Protein AF-A0A4P7YRI9-F1 (afdb_monomer_lite)

Radius of gyration: 24.31 Å; chains: 1; bounding box: 54×68×53 Å

pLDDT: mean 78.0, std 10.84, range [46.25, 96.12]

Structure (mmCIF, N/CA/C/O backbone):
data_AF-A0A4P7YRI9-F1
#
_entry.id   AF-A0A4P7YRI9-F1
#
loop_
_atom_site.group_PDB
_atom_site.id
_atom_site.type_symbol
_atom_site.label_atom_id
_atom_site.label_alt_id
_atom_site.label_comp_id
_atom_site.label_asym_id
_atom_site.label_entity_id
_atom_site.label_seq_id
_atom_site.pdbx_PDB_ins_code
_atom_site.Cartn_x
_atom_site.Cartn_y
_atom_site.Cartn_z
_atom_site.occupancy
_atom_site.B_iso_or_equiv
_atom_site.auth_seq_id
_atom_site.auth_comp_id
_atom_site.auth_asym_id
_atom_site.auth_atom_id
_atom_site.pdbx_PDB_model_num
ATOM 1 N N . MET A 1 1 ? -9.066 -19.349 25.997 1.00 46.25 1 MET A N 1
ATOM 2 C CA . MET A 1 1 ? -7.614 -19.354 25.713 1.00 46.25 1 MET A CA 1
ATOM 3 C C . MET A 1 1 ? -7.339 -20.204 24.472 1.00 46.25 1 MET A C 1
ATOM 5 O O . MET A 1 1 ? -6.662 -21.211 24.576 1.00 46.25 1 MET A O 1
ATOM 9 N N . THR A 1 2 ? -7.881 -19.857 23.301 1.00 61.31 2 THR A N 1
ATOM 10 C CA . THR A 1 2 ? -7.719 -20.685 22.088 1.00 61.31 2 THR A CA 1
ATOM 11 C C . THR A 1 2 ? -7.974 -19.840 20.839 1.00 61.31 2 THR A C 1
ATOM 13 O O . THR A 1 2 ? -9.075 -19.350 20.619 1.00 61.31 2 THR A O 1
ATOM 16 N N . GLY A 1 3 ? -6.923 -19.623 20.046 1.00 52.19 3 GLY A N 1
ATOM 17 C CA . GLY A 1 3 ? -6.941 -18.828 18.815 1.00 52.19 3 GLY A CA 1
ATOM 18 C C . GLY A 1 3 ? -5.626 -18.977 18.046 1.00 52.19 3 GLY A C 1
ATOM 19 O O . GLY A 1 3 ? -4.956 -17.993 17.776 1.00 52.19 3 GLY A O 1
ATOM 20 N N . PHE A 1 4 ? -5.237 -20.235 17.823 1.00 57.00 4 PHE A N 1
ATOM 21 C CA . PHE A 1 4 ? -4.234 -20.777 16.894 1.00 57.00 4 PHE A CA 1
ATOM 22 C C . PHE A 1 4 ? -2.945 -19.957 16.637 1.00 57.00 4 PHE A C 1
ATOM 24 O O . PHE A 1 4 ? -2.925 -19.136 15.715 1.00 57.00 4 PHE A O 1
ATOM 31 N N . PRO A 1 5 ? -1.817 -20.268 17.322 1.00 62.19 5 PRO A N 1
ATOM 32 C CA . PRO A 1 5 ? -0.485 -19.741 16.972 1.00 62.19 5 PRO A CA 1
ATOM 33 C C . PRO A 1 5 ? -0.136 -19.895 15.480 1.00 62.19 5 PRO A C 1
ATOM 35 O O . PRO A 1 5 ? 0.580 -19.066 14.919 1.00 62.19 5 PRO A O 1
ATOM 38 N N . CYS A 1 6 ? -0.719 -20.890 14.802 1.00 67.38 6 CYS A N 1
ATOM 39 C CA . CYS A 1 6 ? -0.573 -21.104 13.365 1.00 67.38 6 CYS A CA 1
ATOM 4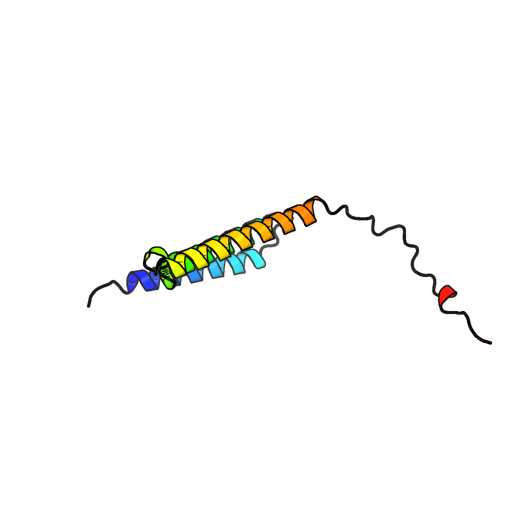0 C C . CYS A 1 6 ? -0.968 -19.892 12.507 1.00 67.38 6 CYS A C 1
ATOM 42 O O . CYS A 1 6 ? -0.296 -19.636 11.518 1.00 67.38 6 CYS A O 1
ATOM 44 N N . SER A 1 7 ? -2.000 -19.110 12.859 1.00 71.44 7 SER A N 1
ATOM 45 C CA . SER A 1 7 ? -2.395 -17.951 12.034 1.00 71.44 7 SER A CA 1
ATOM 46 C C . SER A 1 7 ? -1.328 -16.854 12.047 1.00 71.44 7 SER A C 1
ATOM 48 O O . SER A 1 7 ? -1.062 -16.240 11.012 1.00 71.44 7 SER A O 1
ATOM 50 N N . TYR A 1 8 ? -0.693 -16.630 13.199 1.00 75.56 8 TYR A N 1
ATOM 51 C CA . TYR A 1 8 ? 0.390 -15.658 13.337 1.00 75.56 8 TYR A CA 1
ATOM 52 C C . TYR A 1 8 ? 1.648 -16.131 12.602 1.00 75.56 8 TYR A C 1
ATOM 54 O O . TYR A 1 8 ? 2.278 -15.346 11.899 1.00 75.56 8 TYR A O 1
ATOM 62 N N . LEU A 1 9 ? 1.959 -17.428 12.693 1.00 79.62 9 LEU A N 1
ATOM 63 C CA . LEU A 1 9 ? 3.083 -18.050 11.988 1.00 79.62 9 LEU A CA 1
ATOM 64 C C . LEU A 1 9 ? 2.900 -18.054 10.464 1.00 79.62 9 LEU A C 1
ATOM 66 O O . LEU A 1 9 ? 3.844 -17.742 9.747 1.00 79.62 9 LEU A O 1
ATOM 70 N N . ILE A 1 10 ? 1.692 -18.331 9.960 1.00 78.75 10 ILE A N 1
ATOM 71 C CA . ILE A 1 10 ? 1.372 -18.246 8.525 1.00 78.75 10 ILE A CA 1
ATOM 72 C C . ILE A 1 10 ? 1.513 -16.805 8.034 1.00 78.75 10 ILE A C 1
ATOM 74 O O . ILE A 1 10 ? 2.084 -16.569 6.974 1.00 78.75 10 ILE A O 1
ATOM 78 N N . THR A 1 11 ? 1.040 -15.829 8.815 1.00 75.00 11 THR A N 1
ATOM 79 C CA . THR A 1 11 ? 1.169 -14.409 8.457 1.00 75.00 11 THR A CA 1
ATOM 80 C C . THR A 1 11 ? 2.631 -13.977 8.440 1.00 75.00 11 THR A C 1
ATOM 82 O O . THR A 1 11 ? 3.071 -13.300 7.513 1.00 75.00 11 THR A O 1
ATOM 85 N N . TRP A 1 12 ? 3.401 -14.395 9.445 1.00 81.62 12 TRP A N 1
ATOM 86 C CA . TRP A 1 12 ? 4.837 -14.160 9.503 1.00 81.62 12 TRP A CA 1
ATOM 87 C C . TRP A 1 12 ? 5.547 -14.769 8.289 1.00 81.62 12 TRP A C 1
ATOM 89 O O . TRP A 1 12 ? 6.276 -14.061 7.598 1.00 81.62 12 TRP A O 1
ATOM 99 N N . ALA A 1 13 ? 5.263 -16.032 7.963 1.00 85.19 13 ALA A N 1
ATOM 100 C CA . ALA A 1 13 ? 5.835 -16.710 6.803 1.00 85.19 13 ALA A CA 1
ATOM 101 C C . ALA A 1 13 ? 5.448 -16.019 5.486 1.00 85.19 13 ALA A C 1
ATOM 103 O O . ALA A 1 13 ? 6.308 -15.808 4.636 1.00 85.19 13 ALA A O 1
ATOM 104 N N . ALA A 1 14 ? 4.189 -15.595 5.334 1.00 82.00 14 ALA A N 1
ATOM 105 C CA . ALA A 1 14 ? 3.735 -14.832 4.176 1.00 82.00 14 ALA A CA 1
ATOM 106 C C . ALA A 1 14 ? 4.489 -13.497 4.049 1.00 82.00 14 ALA A C 1
ATOM 108 O O . ALA A 1 14 ? 4.970 -13.161 2.971 1.00 82.00 14 ALA A O 1
ATOM 109 N N . LEU A 1 15 ? 4.668 -12.753 5.146 1.00 82.62 15 LEU A N 1
ATOM 110 C CA . LEU A 1 15 ? 5.424 -11.497 5.138 1.00 82.62 15 LEU A CA 1
ATOM 111 C C . LEU A 1 15 ? 6.907 -11.699 4.808 1.00 82.62 15 LEU A C 1
ATOM 113 O O . LEU A 1 15 ? 7.473 -10.886 4.072 1.00 82.62 15 LEU A O 1
ATOM 117 N N . VAL A 1 16 ? 7.527 -12.761 5.329 1.00 88.12 16 VAL A N 1
ATOM 118 C CA . VAL A 1 16 ? 8.912 -13.137 5.008 1.00 88.12 16 VAL A CA 1
ATOM 119 C C . VAL A 1 16 ? 9.028 -13.553 3.542 1.00 88.12 16 VAL A C 1
ATOM 121 O O . VAL A 1 16 ? 9.963 -13.124 2.875 1.00 88.12 16 VAL A O 1
ATOM 124 N N . ALA A 1 17 ? 8.063 -14.301 3.005 1.00 85.81 17 ALA A N 1
ATOM 125 C CA . ALA A 1 17 ? 8.034 -14.684 1.596 1.00 85.81 17 ALA A CA 1
ATOM 126 C C . ALA A 1 17 ? 7.882 -13.465 0.673 1.00 85.81 17 ALA A C 1
ATOM 128 O O . ALA A 1 17 ? 8.644 -13.326 -0.280 1.00 85.81 17 ALA A O 1
ATOM 129 N N . LEU A 1 18 ? 6.968 -12.536 0.982 1.00 78.88 18 LEU A N 1
ATOM 130 C CA . LEU A 1 18 ? 6.839 -11.281 0.232 1.00 78.88 18 LEU A CA 1
ATOM 131 C C . LEU A 1 18 ? 8.115 -10.434 0.334 1.00 78.88 18 LEU A C 1
ATOM 133 O O . LEU A 1 18 ? 8.539 -9.842 -0.657 1.00 78.88 18 LEU A O 1
ATOM 137 N N . LEU A 1 19 ? 8.754 -10.381 1.508 1.00 82.19 19 LEU A N 1
ATOM 138 C CA . LEU A 1 19 ? 10.038 -9.698 1.681 1.00 82.19 19 LEU A CA 1
ATOM 139 C C . LEU A 1 19 ? 11.123 -10.329 0.801 1.00 82.19 19 LEU A C 1
ATOM 141 O O . LEU A 1 19 ? 11.792 -9.608 0.067 1.00 82.19 19 LEU A O 1
ATOM 145 N N . ALA A 1 20 ? 11.263 -11.653 0.848 1.00 83.94 20 ALA A N 1
ATOM 146 C CA . ALA A 1 20 ? 12.222 -12.394 0.039 1.00 83.94 20 ALA A CA 1
ATOM 147 C C . ALA A 1 20 ? 11.959 -12.201 -1.460 1.00 83.94 20 ALA A C 1
ATOM 149 O O . ALA A 1 20 ? 12.903 -11.991 -2.213 1.00 83.94 20 ALA A O 1
ATOM 150 N N . ALA A 1 21 ? 10.691 -12.175 -1.883 1.00 79.94 21 ALA A N 1
ATOM 151 C CA . ALA A 1 21 ? 10.311 -11.867 -3.258 1.00 79.94 21 ALA A CA 1
ATOM 152 C C . ALA A 1 21 ? 10.729 -10.4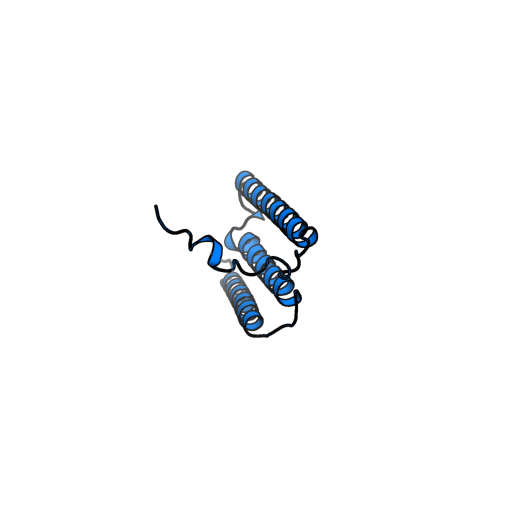46 -3.663 1.00 79.94 21 ALA A C 1
ATOM 154 O O . ALA A 1 21 ? 11.270 -10.262 -4.748 1.00 79.94 21 ALA A O 1
ATOM 155 N N . THR A 1 22 ? 10.548 -9.454 -2.781 1.00 79.25 22 THR A N 1
ATOM 156 C CA . THR A 1 22 ? 10.980 -8.067 -3.044 1.00 79.25 22 THR A CA 1
ATOM 157 C C . THR A 1 22 ? 12.505 -7.978 -3.169 1.00 79.25 22 THR A C 1
ATOM 159 O O . THR A 1 22 ? 13.013 -7.313 -4.068 1.00 79.25 22 THR A O 1
ATOM 162 N N . LEU A 1 23 ? 13.238 -8.679 -2.294 1.00 81.69 23 LEU A N 1
ATOM 163 C CA . LEU A 1 23 ? 14.700 -8.757 -2.341 1.00 81.69 23 LEU A CA 1
ATOM 164 C C . LEU A 1 23 ? 15.176 -9.439 -3.624 1.00 81.69 23 LEU A C 1
ATOM 166 O O . LEU A 1 23 ? 16.034 -8.909 -4.316 1.00 81.69 23 LEU A O 1
ATOM 170 N N . GLY A 1 24 ? 14.592 -10.588 -3.964 1.00 80.69 24 GLY A N 1
ATOM 171 C CA . GLY A 1 24 ? 14.920 -11.323 -5.181 1.00 80.69 24 GLY A CA 1
ATOM 172 C C . GLY A 1 24 ? 14.697 -10.471 -6.425 1.00 80.69 24 GLY A C 1
ATOM 173 O O . GLY A 1 24 ? 15.574 -10.397 -7.278 1.00 80.69 24 GLY A O 1
ATOM 174 N N . LEU A 1 25 ? 13.577 -9.747 -6.488 1.00 78.81 25 LEU A N 1
ATOM 175 C CA . LEU A 1 25 ? 13.274 -8.855 -7.603 1.00 78.81 25 LEU A CA 1
ATOM 176 C C . LEU A 1 25 ? 14.277 -7.695 -7.730 1.00 78.81 25 LEU A C 1
ATOM 178 O O . LEU A 1 25 ? 14.584 -7.284 -8.844 1.00 78.81 25 LEU A O 1
ATOM 182 N N . ALA A 1 26 ? 14.834 -7.208 -6.616 1.00 75.25 26 ALA A N 1
ATOM 183 C CA . ALA A 1 26 ? 15.859 -6.163 -6.633 1.00 75.25 26 ALA A CA 1
ATOM 184 C C . ALA A 1 26 ? 17.179 -6.626 -7.277 1.00 75.25 26 ALA A C 1
ATOM 186 O O . ALA A 1 26 ? 17.892 -5.809 -7.857 1.00 75.25 26 ALA A O 1
ATOM 187 N N . TYR A 1 27 ? 17.497 -7.922 -7.202 1.00 77.00 27 TYR A N 1
ATOM 188 C CA . TYR A 1 27 ? 18.707 -8.498 -7.800 1.00 77.00 27 TYR A CA 1
ATOM 189 C C . TYR A 1 27 ? 18.486 -9.088 -9.195 1.00 77.00 27 TYR A C 1
ATOM 191 O O . TYR A 1 27 ? 19.461 -9.443 -9.856 1.00 77.00 27 TYR A O 1
ATOM 199 N N . VAL A 1 28 ? 17.240 -9.193 -9.664 1.00 78.00 28 VAL A N 1
ATOM 200 C CA . VAL A 1 28 ? 16.940 -9.601 -11.039 1.00 78.00 28 VAL A CA 1
ATOM 201 C C . VAL A 1 28 ? 16.937 -8.349 -11.922 1.00 78.00 28 VAL A C 1
ATOM 203 O O . VAL A 1 28 ? 16.025 -7.527 -11.802 1.00 78.00 28 VAL A O 1
ATOM 206 N N . PRO A 1 29 ? 17.916 -8.180 -12.832 1.00 68.88 29 PRO A N 1
ATOM 207 C CA . PRO A 1 29 ? 17.908 -7.076 -13.781 1.00 68.88 29 PRO A CA 1
ATOM 208 C C . PRO A 1 29 ? 16.797 -7.309 -14.811 1.00 68.88 29 PRO A C 1
ATOM 210 O O . PRO A 1 29 ? 16.999 -7.925 -15.855 1.00 68.88 29 PRO A O 1
ATOM 213 N N . MET A 1 30 ? 15.589 -6.847 -14.494 1.00 66.12 30 MET A N 1
ATOM 214 C CA . MET A 1 30 ? 14.484 -6.810 -15.444 1.00 66.12 30 MET A CA 1
ATOM 215 C C . MET A 1 30 ? 14.618 -5.569 -16.338 1.00 66.12 30 MET A C 1
ATOM 217 O O . MET A 1 30 ? 14.797 -4.465 -15.817 1.00 66.12 30 MET A O 1
ATOM 221 N N . PRO A 1 31 ? 14.524 -5.715 -17.668 1.00 70.25 31 PRO A N 1
ATOM 222 C CA . PRO A 1 31 ? 14.599 -4.587 -18.583 1.00 70.25 31 PRO A CA 1
ATOM 223 C C . PRO A 1 31 ? 13.334 -3.717 -18.505 1.00 70.25 31 PRO A C 1
ATOM 225 O O . PRO A 1 31 ? 12.209 -4.201 -18.632 1.00 70.25 31 PRO A O 1
ATOM 228 N N . GLY A 1 32 ? 13.531 -2.407 -18.339 1.00 72.50 32 GLY A N 1
ATOM 229 C CA . GLY A 1 32 ? 12.483 -1.393 -18.466 1.00 72.50 32 GLY A CA 1
ATOM 230 C C . GLY A 1 32 ? 11.578 -1.196 -17.232 1.00 72.50 32 GLY A C 1
ATOM 231 O O . GLY A 1 32 ? 11.884 -1.660 -16.133 1.00 72.50 32 GLY A O 1
ATOM 232 N N . PRO A 1 33 ? 10.443 -0.485 -17.390 1.00 77.31 33 PRO A N 1
ATOM 233 C CA . PRO A 1 33 ? 9.575 -0.053 -16.284 1.00 77.31 33 PRO A CA 1
ATOM 234 C C . PRO A 1 33 ? 8.849 -1.193 -15.546 1.00 77.31 33 PRO A C 1
ATOM 236 O O . PRO A 1 33 ? 8.226 -0.960 -14.511 1.00 77.31 33 PRO A O 1
ATOM 239 N N . LEU A 1 34 ? 8.939 -2.432 -16.037 1.00 78.38 34 LEU A N 1
ATOM 240 C CA . LEU A 1 34 ? 8.290 -3.601 -15.436 1.00 78.38 34 LEU A CA 1
ATOM 241 C C . LEU A 1 34 ? 8.778 -3.901 -14.014 1.00 78.38 34 LEU A C 1
ATOM 243 O O . LEU A 1 34 ? 7.973 -4.324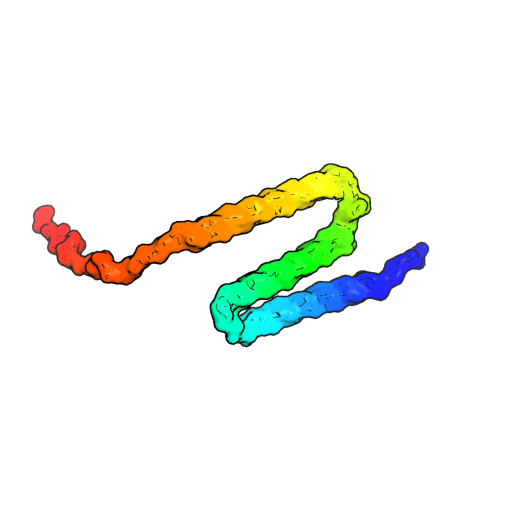 -13.184 1.00 78.38 34 LEU A O 1
ATOM 247 N N . ASN A 1 35 ? 10.053 -3.633 -13.705 1.00 79.75 35 ASN A N 1
ATOM 248 C CA . ASN A 1 35 ? 10.584 -3.818 -12.351 1.00 79.75 35 ASN A CA 1
ATOM 249 C C . ASN A 1 35 ? 9.826 -2.941 -11.341 1.00 79.75 35 ASN A C 1
ATOM 251 O O . ASN A 1 35 ? 9.365 -3.419 -10.308 1.00 79.75 35 ASN A O 1
ATOM 255 N N . LEU A 1 36 ? 9.599 -1.672 -11.694 1.00 81.94 36 LEU A N 1
ATOM 256 C CA . LEU A 1 36 ? 8.883 -0.728 -10.840 1.00 81.94 36 LEU A CA 1
ATOM 257 C C . LEU A 1 36 ? 7.439 -1.176 -10.582 1.00 81.94 36 LEU A C 1
ATOM 259 O O . LEU A 1 36 ? 6.986 -1.153 -9.438 1.00 81.94 36 LEU A O 1
ATOM 263 N N . VAL A 1 37 ? 6.724 -1.610 -11.625 1.00 84.25 37 VAL A N 1
ATOM 264 C CA . VAL A 1 37 ? 5.331 -2.074 -11.504 1.00 84.25 37 VAL A CA 1
ATOM 265 C C . VAL A 1 37 ? 5.241 -3.301 -10.595 1.00 84.25 37 VAL A C 1
ATOM 267 O O . VAL A 1 37 ? 4.391 -3.349 -9.705 1.00 84.25 37 VAL A O 1
ATOM 270 N N . LEU A 1 38 ? 6.140 -4.272 -10.772 1.00 83.31 38 LEU A N 1
ATOM 271 C CA . LEU A 1 38 ? 6.189 -5.475 -9.941 1.00 83.31 38 LEU A CA 1
ATOM 272 C C . LEU A 1 38 ? 6.578 -5.156 -8.491 1.00 83.31 38 LEU A C 1
ATOM 274 O O . LEU A 1 38 ? 5.924 -5.641 -7.568 1.00 83.31 38 LEU A O 1
ATOM 278 N N . ALA A 1 39 ? 7.582 -4.303 -8.274 1.00 83.56 39 ALA A N 1
ATOM 279 C CA . ALA A 1 39 ? 7.996 -3.873 -6.940 1.00 83.56 39 ALA A CA 1
ATOM 280 C C . ALA A 1 39 ? 6.859 -3.149 -6.196 1.00 83.56 39 ALA A C 1
ATOM 282 O O . ALA A 1 39 ? 6.594 -3.442 -5.026 1.00 83.56 39 ALA A O 1
ATOM 283 N N . LEU A 1 40 ? 6.131 -2.258 -6.881 1.00 85.00 40 LEU A N 1
ATOM 284 C CA . LEU A 1 40 ? 4.947 -1.591 -6.332 1.00 85.00 40 LEU A CA 1
ATOM 285 C C . LEU A 1 40 ? 3.815 -2.583 -6.039 1.00 85.00 40 LEU A C 1
ATOM 287 O O . LEU A 1 40 ? 3.192 -2.488 -4.981 1.00 85.00 40 LEU A O 1
ATOM 291 N N . GLY A 1 41 ? 3.583 -3.563 -6.916 1.00 86.56 41 GLY A N 1
ATOM 292 C CA . GLY A 1 41 ? 2.589 -4.618 -6.706 1.00 86.56 41 GLY A CA 1
ATOM 293 C C . GLY A 1 41 ? 2.874 -5.463 -5.461 1.00 86.56 41 GLY A C 1
ATOM 294 O O . GLY A 1 41 ? 1.986 -5.664 -4.628 1.00 86.56 41 GLY A O 1
ATOM 295 N N . ILE A 1 42 ? 4.126 -5.898 -5.278 1.00 85.56 42 ILE A N 1
ATOM 296 C CA . ILE A 1 42 ? 4.550 -6.657 -4.088 1.00 85.56 42 ILE A CA 1
ATOM 297 C C . ILE A 1 42 ? 4.419 -5.794 -2.825 1.00 85.56 42 ILE A C 1
ATOM 299 O O . ILE A 1 42 ? 3.914 -6.264 -1.800 1.00 85.56 42 ILE A O 1
ATOM 303 N N . SER A 1 43 ? 4.821 -4.523 -2.898 1.00 85.44 43 SER A N 1
ATOM 304 C CA . SER A 1 43 ? 4.700 -3.580 -1.781 1.00 85.44 43 SER A CA 1
ATOM 305 C C . SER A 1 43 ? 3.237 -3.368 -1.364 1.00 85.44 43 SER A C 1
ATOM 307 O O . SER A 1 43 ? 2.910 -3.453 -0.177 1.00 85.44 43 SER A O 1
ATOM 309 N N . ALA A 1 44 ? 2.327 -3.199 -2.329 1.00 87.19 44 ALA A N 1
ATOM 310 C CA . ALA A 1 44 ? 0.894 -3.055 -2.077 1.00 87.19 44 ALA A CA 1
ATOM 311 C C . ALA A 1 44 ? 0.285 -4.312 -1.432 1.00 87.19 44 ALA A C 1
ATOM 313 O O . ALA A 1 44 ? -0.458 -4.206 -0.453 1.00 87.19 44 ALA A O 1
ATOM 314 N N . ALA A 1 45 ? 0.644 -5.506 -1.916 1.00 86.00 45 ALA A N 1
ATOM 315 C CA . ALA A 1 45 ? 0.201 -6.767 -1.320 1.00 86.00 45 ALA A CA 1
ATOM 316 C C . ALA A 1 45 ? 0.666 -6.901 0.142 1.00 86.00 45 ALA A C 1
ATOM 318 O O . ALA A 1 45 ? -0.111 -7.292 1.019 1.00 86.00 45 ALA A O 1
ATOM 319 N N . LYS A 1 46 ? 1.913 -6.506 0.428 1.00 84.12 46 LYS A N 1
ATOM 320 C CA . LYS A 1 46 ? 2.472 -6.508 1.785 1.00 84.12 46 LYS A CA 1
ATOM 321 C C . LYS A 1 46 ? 1.727 -5.537 2.702 1.00 84.12 46 LYS A C 1
ATOM 323 O O . LYS A 1 46 ? 1.364 -5.911 3.817 1.00 84.12 46 LYS A O 1
ATOM 328 N N . ALA A 1 47 ? 1.455 -4.324 2.222 1.00 84.38 47 ALA A N 1
ATOM 329 C CA . ALA A 1 47 ? 0.688 -3.325 2.958 1.00 84.38 47 ALA A CA 1
ATOM 330 C C . ALA A 1 47 ? -0.732 -3.821 3.281 1.00 84.38 47 ALA A C 1
ATOM 332 O O . ALA A 1 47 ? -1.179 -3.681 4.420 1.00 84.38 47 ALA A O 1
ATOM 333 N N . LEU A 1 48 ? -1.414 -4.469 2.328 1.00 83.81 48 LEU A N 1
ATOM 334 C CA . LEU A 1 48 ? -2.758 -5.014 2.535 1.00 83.81 48 LEU A CA 1
ATOM 335 C C . LEU A 1 48 ? -2.774 -6.112 3.611 1.00 83.81 48 LEU A C 1
ATOM 337 O O . LEU A 1 48 ? -3.653 -6.118 4.476 1.00 83.81 48 LEU A O 1
ATOM 341 N N . LEU A 1 49 ? -1.780 -7.005 3.616 1.00 81.94 49 LEU A N 1
ATOM 342 C CA . LEU A 1 49 ? -1.645 -8.035 4.654 1.00 81.94 49 LEU A CA 1
ATOM 343 C C . LEU A 1 49 ? -1.507 -7.416 6.055 1.00 81.94 49 LEU A C 1
ATOM 345 O O . LEU A 1 49 ? -2.170 -7.840 7.003 1.00 81.94 49 LEU A O 1
ATOM 349 N N . VAL A 1 50 ? -0.675 -6.380 6.183 1.00 82.56 50 VAL A N 1
ATOM 350 C CA . VAL A 1 50 ? -0.466 -5.663 7.451 1.00 82.56 50 VAL A CA 1
ATOM 351 C C . VAL A 1 50 ? -1.750 -4.962 7.904 1.00 82.56 50 VAL A C 1
ATOM 353 O O . VAL A 1 50 ? -2.154 -5.101 9.063 1.00 82.56 50 VAL A O 1
ATOM 356 N N . LEU A 1 51 ? -2.427 -4.262 6.991 1.00 81.25 51 LEU A N 1
ATOM 357 C CA . LEU A 1 51 ? -3.652 -3.513 7.280 1.00 81.25 51 LEU A CA 1
ATOM 358 C C . LEU A 1 51 ? -4.779 -4.432 7.785 1.00 81.25 51 LEU A C 1
ATOM 360 O O . LEU A 1 51 ? -5.509 -4.107 8.724 1.00 81.25 51 LEU A O 1
ATOM 364 N N . THR A 1 52 ? -4.912 -5.605 7.171 1.00 75.50 52 THR A N 1
ATOM 365 C CA . THR A 1 52 ? -5.995 -6.548 7.470 1.00 75.50 52 THR A CA 1
ATOM 366 C C . THR A 1 52 ? -5.729 -7.380 8.724 1.00 75.50 52 THR A C 1
ATOM 368 O O . THR A 1 52 ? -6.641 -7.541 9.540 1.00 75.50 52 THR A O 1
ATOM 371 N N . LEU A 1 53 ? -4.497 -7.860 8.927 1.00 70.06 53 LEU A N 1
ATOM 372 C CA . LEU A 1 53 ? -4.182 -8.833 9.981 1.00 70.06 53 LEU A CA 1
ATOM 373 C C . LEU A 1 53 ? -3.546 -8.209 11.227 1.00 70.06 53 LEU A C 1
ATOM 375 O O . LEU A 1 53 ? -3.969 -8.524 12.341 1.00 70.06 53 LEU A O 1
ATOM 379 N N . PHE A 1 54 ? -2.580 -7.301 11.064 1.00 67.06 54 PHE A N 1
ATOM 380 C CA . PHE A 1 54 ? -1.878 -6.686 12.199 1.00 67.06 54 PHE A CA 1
ATOM 381 C C . PHE A 1 54 ? -2.643 -5.502 12.773 1.00 67.06 54 PHE A C 1
ATOM 383 O O . PHE A 1 54 ? -2.811 -5.405 13.986 1.00 67.06 54 PHE A O 1
ATOM 390 N N . MET A 1 55 ? -3.167 -4.629 11.911 1.00 78.31 55 MET A N 1
ATOM 391 C CA . MET A 1 55 ? -3.964 -3.486 12.365 1.00 78.31 55 MET A CA 1
ATOM 392 C C . MET A 1 55 ? -5.415 -3.868 12.684 1.00 78.31 55 MET A C 1
ATOM 394 O O . MET A 1 55 ? -6.152 -3.047 13.225 1.00 78.31 55 MET A O 1
ATOM 398 N N . LYS A 1 56 ? -5.836 -5.100 12.340 1.00 75.75 56 LYS A N 1
ATOM 399 C CA . LYS A 1 56 ? -7.223 -5.587 12.448 1.00 75.75 56 LYS A CA 1
ATOM 400 C C . LYS A 1 56 ? -8.227 -4.534 11.983 1.00 75.75 56 LYS A C 1
ATOM 402 O O . LYS A 1 56 ? -9.249 -4.315 12.635 1.00 75.75 56 LYS A O 1
ATOM 407 N N . LEU A 1 57 ? -7.939 -3.875 10.858 1.00 75.38 57 LEU A N 1
ATOM 408 C CA . LEU A 1 57 ? -8.643 -2.656 10.463 1.00 75.38 57 LEU A CA 1
ATOM 409 C C . LEU A 1 57 ? -10.160 -2.867 10.324 1.00 75.38 57 LEU A C 1
ATOM 411 O O . LEU A 1 57 ? -10.942 -1.995 10.685 1.00 75.38 57 LEU A O 1
ATOM 415 N N . PHE A 1 58 ? -10.596 -4.055 9.896 1.00 68.88 58 PHE A N 1
ATOM 416 C CA . PHE A 1 58 ? -12.018 -4.412 9.804 1.00 68.88 58 PHE A CA 1
ATOM 417 C C . PHE A 1 58 ? -12.748 -4.485 11.151 1.00 68.88 58 PHE A C 1
ATOM 419 O O . PHE A 1 58 ? -13.966 -4.342 11.196 1.00 68.88 58 PHE A O 1
ATOM 426 N N . ARG A 1 59 ? -12.014 -4.702 12.244 1.00 74.31 59 ARG A N 1
ATOM 427 C CA . ARG A 1 59 ? -12.535 -4.759 13.616 1.00 74.31 59 ARG A CA 1
ATOM 428 C C . ARG A 1 59 ? -12.232 -3.494 14.418 1.00 74.31 59 ARG A C 1
ATOM 430 O O . ARG A 1 59 ? -12.644 -3.403 15.570 1.00 74.31 59 ARG A O 1
ATOM 437 N N . ALA A 1 60 ? -11.510 -2.549 13.823 1.00 78.38 60 ALA A N 1
ATOM 438 C CA . ALA A 1 60 ? -11.161 -1.285 14.445 1.00 78.38 60 ALA A CA 1
ATOM 439 C C . ALA A 1 60 ? -12.371 -0.324 14.490 1.00 78.38 60 ALA A C 1
ATOM 441 O O . ALA A 1 60 ? -13.289 -0.447 13.669 1.00 78.38 60 ALA A O 1
ATOM 442 N N . PRO A 1 61 ? -12.373 0.656 15.416 1.00 84.69 61 PRO A N 1
ATOM 443 C CA . PRO A 1 61 ? -13.403 1.690 15.491 1.00 84.69 61 PRO A CA 1
ATOM 444 C C . PRO A 1 61 ? -13.588 2.437 14.163 1.00 84.69 61 PRO A C 1
ATOM 446 O O . PRO A 1 61 ? -12.647 2.589 13.378 1.00 84.69 61 PRO A O 1
ATOM 449 N N . ALA A 1 62 ? -14.797 2.959 13.928 1.00 84.56 62 ALA A N 1
ATOM 450 C CA . ALA A 1 62 ? -15.149 3.653 12.685 1.00 84.56 62 ALA A CA 1
ATOM 451 C C . ALA A 1 62 ? -14.194 4.815 12.350 1.00 84.56 62 ALA A C 1
ATOM 453 O O . ALA A 1 62 ? -13.843 4.995 11.186 1.00 84.56 62 ALA A O 1
ATOM 454 N N . LEU A 1 63 ? -13.706 5.536 13.366 1.00 86.56 63 LEU A N 1
ATOM 455 C CA . LEU A 1 63 ? -12.735 6.620 13.201 1.00 86.56 63 LEU A CA 1
ATOM 456 C C . LEU A 1 63 ? -11.400 6.129 12.613 1.00 86.56 63 LEU A C 1
ATOM 458 O O . LEU A 1 63 ? -10.874 6.737 11.685 1.00 86.56 63 LEU A O 1
ATOM 462 N N . THR A 1 64 ? -10.874 5.000 13.100 1.00 85.75 64 THR A N 1
ATOM 463 C CA . THR A 1 64 ? -9.630 4.397 12.591 1.00 85.75 64 THR A CA 1
ATOM 464 C C . THR A 1 64 ? -9.790 3.939 11.145 1.00 85.75 64 THR A C 1
ATOM 466 O O . THR A 1 64 ? -8.900 4.151 10.323 1.00 85.75 64 THR A O 1
ATOM 469 N N . ARG A 1 65 ? -10.942 3.346 10.813 1.00 83.62 65 ARG A N 1
ATOM 470 C CA . ARG A 1 65 ? -11.265 2.940 9.440 1.00 83.62 65 ARG A CA 1
ATOM 471 C C . ARG A 1 65 ? -11.354 4.140 8.502 1.00 83.62 65 ARG A C 1
ATOM 473 O O . ARG A 1 65 ? -10.760 4.088 7.431 1.00 83.62 65 ARG A O 1
ATOM 480 N N . ALA A 1 66 ? -12.034 5.207 8.924 1.00 87.00 66 ALA A N 1
ATOM 481 C CA . ALA A 1 66 ? -12.171 6.437 8.150 1.00 87.00 66 ALA A CA 1
ATOM 482 C C . ALA A 1 66 ? -10.807 7.093 7.886 1.00 87.00 66 ALA A C 1
ATOM 484 O O . ALA A 1 66 ? -10.496 7.424 6.742 1.00 87.00 66 ALA A O 1
ATOM 485 N N . ALA A 1 67 ? -9.960 7.200 8.915 1.00 89.50 67 ALA A N 1
ATOM 486 C CA . ALA A 1 67 ? -8.608 7.737 8.782 1.00 89.50 67 ALA A CA 1
ATOM 487 C C . ALA A 1 67 ? -7.741 6.896 7.828 1.00 89.50 67 ALA A C 1
ATOM 489 O O . ALA A 1 67 ? -7.088 7.448 6.944 1.00 89.50 67 ALA A O 1
ATOM 490 N N . ALA A 1 68 ? -7.780 5.564 7.947 1.00 85.56 68 ALA A N 1
ATOM 491 C CA . ALA A 1 68 ? -7.052 4.671 7.046 1.00 85.56 68 ALA A CA 1
ATOM 492 C C . ALA 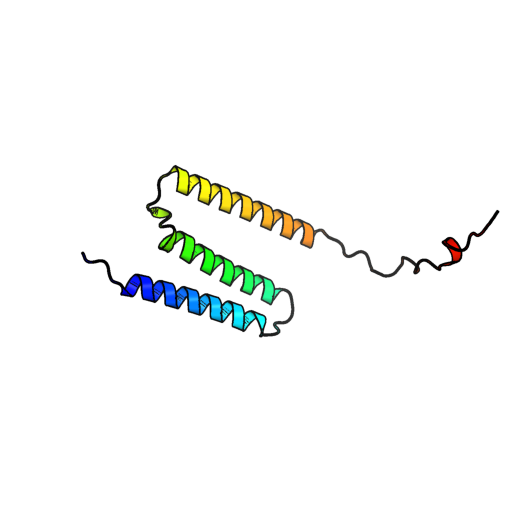A 1 68 ? -7.537 4.796 5.593 1.00 85.56 68 ALA A C 1
ATOM 494 O O . ALA A 1 68 ? -6.717 4.887 4.680 1.00 85.56 68 ALA A O 1
ATOM 495 N N . SER A 1 69 ? -8.855 4.856 5.367 1.00 86.81 69 SER A N 1
ATOM 496 C CA . SER A 1 69 ? -9.406 5.065 4.024 1.00 86.81 69 SER A CA 1
ATOM 497 C C . SER A 1 69 ? -9.058 6.438 3.455 1.00 86.81 69 SER A C 1
ATOM 499 O O . SER A 1 69 ? -8.738 6.524 2.276 1.00 86.81 69 SER A O 1
ATOM 501 N N . ALA A 1 70 ? -9.057 7.492 4.278 1.00 92.88 70 ALA A N 1
ATOM 502 C CA . ALA A 1 70 ? -8.663 8.833 3.853 1.00 92.88 70 ALA A CA 1
ATOM 503 C C . ALA A 1 70 ? -7.181 8.877 3.456 1.00 92.88 70 ALA A C 1
ATOM 505 O O . ALA A 1 70 ? -6.840 9.437 2.418 1.00 92.88 70 ALA A O 1
ATOM 506 N N . GLY A 1 71 ? -6.313 8.217 4.230 1.00 90.19 71 GLY A N 1
ATOM 507 C CA . GLY A 1 71 ? -4.896 8.072 3.904 1.00 90.19 71 GLY A CA 1
ATOM 508 C C . GLY A 1 71 ? -4.665 7.311 2.595 1.00 90.19 71 GLY A C 1
ATOM 509 O O . GLY A 1 71 ? -3.936 7.799 1.734 1.00 90.19 71 GLY A O 1
ATOM 510 N N . LEU A 1 72 ? -5.318 6.156 2.402 1.00 88.69 72 LEU A N 1
ATOM 511 C CA . LEU A 1 72 ? -5.223 5.397 1.144 1.00 88.69 72 LEU A CA 1
ATOM 512 C C . LEU A 1 72 ? -5.769 6.187 -0.049 1.00 88.69 72 LEU A C 1
ATOM 514 O O . LEU A 1 72 ? -5.170 6.164 -1.122 1.00 88.69 72 LEU A O 1
ATOM 518 N N . PHE A 1 73 ? -6.887 6.886 0.139 1.00 93.06 73 PHE A N 1
ATOM 519 C CA . PHE A 1 73 ? -7.478 7.735 -0.888 1.00 93.06 73 PHE A CA 1
ATOM 520 C C . PHE A 1 73 ? -6.504 8.836 -1.313 1.00 93.06 73 PHE A C 1
ATOM 522 O O . PHE A 1 73 ? -6.227 8.990 -2.501 1.00 93.06 73 PHE A O 1
ATOM 529 N N . TRP A 1 74 ? -5.923 9.552 -0.350 1.00 96.12 74 TRP A N 1
ATOM 530 C CA . TRP A 1 74 ? -4.976 10.622 -0.648 1.00 96.12 74 TRP A CA 1
ATOM 531 C C . TRP A 1 74 ? -3.699 10.093 -1.306 1.00 96.12 74 TRP A C 1
ATOM 533 O O . TRP A 1 74 ? -3.204 10.680 -2.265 1.00 96.12 74 TRP A O 1
ATOM 543 N N . LEU A 1 75 ? -3.195 8.944 -0.849 1.00 91.44 75 LEU A N 1
ATOM 544 C CA . LEU A 1 75 ? -2.045 8.279 -1.460 1.00 91.44 75 LEU A CA 1
ATOM 545 C C . LEU A 1 75 ? -2.310 7.914 -2.929 1.00 91.44 75 LEU A C 1
ATOM 547 O O . LEU A 1 75 ? -1.448 8.134 -3.778 1.00 91.44 75 LEU A O 1
ATOM 551 N N . ALA A 1 76 ? -3.501 7.397 -3.243 1.00 91.25 76 ALA A N 1
ATOM 552 C CA . ALA A 1 76 ? -3.887 7.082 -4.616 1.00 91.25 76 ALA A CA 1
ATOM 553 C C . ALA A 1 76 ? -3.915 8.337 -5.504 1.00 91.25 76 ALA A C 1
ATOM 555 O O . ALA A 1 76 ? -3.416 8.299 -6.630 1.00 91.25 76 ALA A O 1
ATOM 556 N N . VAL A 1 77 ? -4.423 9.461 -4.984 1.00 96.00 77 VAL A N 1
ATOM 557 C CA . VAL A 1 77 ? -4.392 10.758 -5.681 1.00 96.00 77 VAL A CA 1
ATOM 558 C C . VAL A 1 77 ? -2.952 11.200 -5.948 1.00 96.00 77 VAL A C 1
ATOM 560 O O . VA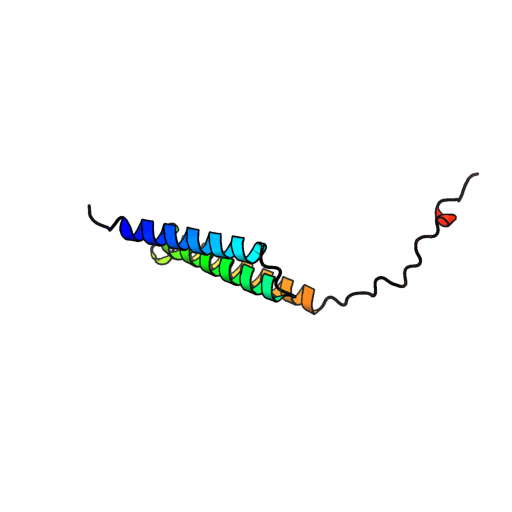L A 1 77 ? -2.626 11.565 -7.076 1.00 96.00 77 VAL A O 1
ATOM 563 N N . LEU A 1 78 ? -2.067 11.118 -4.950 1.00 94.75 78 LEU A N 1
ATOM 564 C CA . LEU A 1 78 ? -0.655 11.481 -5.109 1.00 94.75 78 LEU A CA 1
ATOM 565 C C . LEU A 1 78 ? 0.059 10.611 -6.154 1.00 94.75 78 LEU A C 1
ATOM 567 O O . LEU A 1 78 ? 0.843 11.135 -6.951 1.00 94.75 78 LEU A O 1
ATOM 571 N N . PHE A 1 79 ? -0.232 9.308 -6.204 1.00 91.75 79 PHE A N 1
ATOM 572 C CA . PHE A 1 79 ? 0.296 8.439 -7.257 1.00 91.75 79 PHE A CA 1
ATOM 573 C C . PHE A 1 79 ? -0.236 8.801 -8.643 1.00 91.75 79 PHE A C 1
ATOM 575 O O . PHE A 1 79 ? 0.550 8.846 -9.586 1.00 91.75 79 PHE A O 1
ATOM 582 N N . ALA A 1 80 ? -1.531 9.098 -8.775 1.00 93.25 80 ALA A N 1
ATOM 583 C CA . ALA A 1 80 ? -2.112 9.514 -10.050 1.00 93.25 80 ALA A CA 1
ATOM 584 C C . ALA A 1 80 ? -1.496 10.830 -10.556 1.00 93.25 80 ALA A C 1
ATOM 586 O O . ALA A 1 80 ? -1.140 10.936 -11.732 1.00 93.25 80 ALA A O 1
ATOM 587 N N . LEU A 1 81 ? -1.302 11.805 -9.663 1.00 94.00 81 LEU A N 1
ATOM 588 C CA . LEU A 1 81 ? -0.624 13.065 -9.981 1.00 94.00 81 LEU A CA 1
ATOM 589 C C . LEU A 1 81 ? 0.829 12.830 -10.400 1.00 94.00 81 LEU A C 1
ATOM 591 O O . LEU A 1 81 ? 1.255 13.359 -11.421 1.00 94.00 81 LEU A O 1
ATOM 595 N N . SER A 1 82 ? 1.563 11.986 -9.671 1.00 90.56 82 SER A N 1
ATOM 596 C CA . SER A 1 82 ? 2.952 11.647 -10.011 1.00 90.56 82 SER A CA 1
ATOM 597 C C . SER A 1 82 ? 3.047 10.966 -11.376 1.00 90.56 82 SER A C 1
ATOM 599 O O . SER A 1 82 ? 3.863 11.354 -12.204 1.00 90.56 82 SER A O 1
ATOM 601 N N . ALA A 1 83 ? 2.189 9.979 -11.647 1.00 88.94 83 ALA A N 1
ATOM 602 C CA . ALA A 1 83 ? 2.148 9.303 -12.941 1.00 88.94 83 ALA A CA 1
ATOM 603 C C . ALA A 1 83 ? 1.823 10.284 -14.078 1.00 88.94 83 ALA A C 1
ATOM 605 O O . ALA A 1 83 ? 2.445 10.226 -15.134 1.00 88.94 83 ALA A O 1
ATOM 606 N N . THR A 1 84 ? 0.896 11.216 -13.844 1.00 91.75 84 THR A N 1
ATOM 607 C CA . THR A 1 84 ? 0.561 12.270 -14.811 1.00 91.75 84 THR A CA 1
ATOM 608 C C . THR A 1 84 ? 1.747 13.206 -15.055 1.00 91.75 84 THR A C 1
ATOM 610 O O . THR A 1 84 ? 2.019 13.527 -16.210 1.00 91.75 84 THR A O 1
ATOM 613 N N . ASP A 1 85 ? 2.496 13.595 -14.016 1.00 90.25 85 ASP A N 1
ATOM 614 C CA . ASP A 1 85 ? 3.730 14.387 -14.160 1.00 90.25 85 ASP A CA 1
ATOM 615 C C . ASP A 1 85 ? 4.734 13.665 -15.065 1.00 90.25 85 ASP A C 1
ATOM 617 O O . ASP A 1 85 ? 5.169 14.222 -16.070 1.00 90.25 85 ASP A O 1
ATOM 621 N N . TYR A 1 86 ? 5.017 12.387 -14.791 1.00 86.00 86 TYR A N 1
ATOM 622 C CA . TYR A 1 86 ? 5.936 11.594 -15.613 1.00 86.00 86 TYR A CA 1
ATOM 623 C C . TYR A 1 86 ? 5.464 11.435 -17.064 1.00 86.00 86 TYR A C 1
ATOM 625 O O . TYR A 1 86 ? 6.281 11.530 -17.974 1.00 86.00 86 TYR A O 1
ATOM 633 N N . LEU A 1 87 ? 4.167 11.215 -17.299 1.00 87.38 87 LEU A N 1
ATOM 634 C CA . LEU A 1 87 ? 3.612 11.046 -18.649 1.00 87.38 87 LEU A CA 1
ATOM 635 C C . LEU A 1 87 ? 3.581 12.349 -19.458 1.00 87.38 87 LEU A C 1
ATOM 637 O O . LEU A 1 87 ? 3.638 12.314 -20.686 1.00 87.38 87 LEU A O 1
ATOM 641 N N . THR A 1 88 ? 3.447 13.492 -18.788 1.00 87.44 88 THR A N 1
ATOM 642 C CA . THR A 1 88 ? 3.376 14.810 -19.439 1.00 87.44 88 THR A CA 1
ATOM 643 C C . THR A 1 88 ? 4.737 15.485 -19.561 1.00 87.44 88 THR A C 1
ATOM 645 O O . THR A 1 88 ? 4.898 16.399 -20.377 1.00 87.44 88 THR A O 1
ATOM 648 N N . ARG A 1 89 ? 5.736 15.019 -18.803 1.00 82.50 89 ARG A N 1
ATOM 649 C CA . ARG A 1 89 ? 7.112 15.490 -18.899 1.00 82.50 89 ARG A CA 1
ATOM 650 C C . ARG A 1 89 ? 7.680 15.128 -20.270 1.00 82.50 89 ARG A C 1
ATOM 652 O O . ARG A 1 89 ? 7.977 13.977 -20.568 1.00 82.50 89 ARG A O 1
ATOM 659 N N . LYS A 1 90 ? 7.863 16.145 -21.109 1.00 78.88 90 LYS A N 1
ATOM 660 C CA . LYS A 1 90 ? 8.685 16.027 -22.312 1.00 78.88 90 LYS A CA 1
ATOM 661 C C . LYS A 1 90 ? 10.143 16.065 -21.877 1.00 78.88 90 LYS A C 1
ATOM 663 O O . LYS A 1 90 ? 10.556 17.024 -21.226 1.00 78.88 90 LYS A O 1
ATOM 668 N N . GLU A 1 91 ? 10.915 15.042 -22.222 1.00 69.88 91 GLU A N 1
ATOM 669 C CA . GLU A 1 91 ? 12.368 15.126 -22.110 1.00 69.88 91 GLU A CA 1
ATOM 670 C C . GLU A 1 91 ? 12.840 16.239 -23.051 1.00 69.88 91 GLU A C 1
ATOM 672 O O . GLU A 1 91 ? 12.724 16.134 -24.273 1.00 69.88 91 GLU A O 1
ATOM 677 N N . ALA A 1 92 ? 13.307 17.354 -22.488 1.00 70.25 92 ALA A N 1
ATOM 678 C CA . ALA A 1 92 ? 14.066 18.317 -23.266 1.00 70.25 92 ALA A CA 1
ATOM 679 C C . ALA A 1 92 ? 15.355 17.602 -23.705 1.00 70.25 92 ALA A C 1
ATOM 681 O O . ALA A 1 92 ? 16.036 17.048 -22.836 1.00 70.25 92 ALA A O 1
ATOM 682 N N . PRO A 1 93 ? 15.697 17.572 -25.008 1.00 65.81 93 PRO A N 1
ATOM 683 C CA . PRO A 1 93 ? 16.948 16.977 -25.450 1.00 65.81 93 PRO A CA 1
ATOM 684 C C . PRO A 1 93 ? 18.086 17.609 -24.652 1.00 65.81 93 PRO A C 1
ATOM 686 O O . PRO A 1 93 ? 18.210 18.834 -24.617 1.00 65.81 93 PRO A O 1
ATOM 689 N N . ALA A 1 94 ? 18.909 16.792 -23.998 1.00 65.38 94 ALA A N 1
ATOM 690 C CA . ALA A 1 94 ? 20.054 17.247 -23.210 1.00 65.38 94 ALA A CA 1
ATOM 691 C C . ALA A 1 94 ? 21.204 17.783 -24.097 1.00 65.38 94 ALA A C 1
ATOM 693 O O . ALA A 1 94 ? 22.369 17.496 -23.843 1.00 65.38 94 ALA A O 1
ATOM 694 N N . GLY A 1 95 ? 20.892 18.503 -25.178 1.00 65.75 95 GLY A N 1
ATOM 695 C CA . GLY A 1 95 ? 21.761 18.571 -26.348 1.00 65.75 95 GLY A CA 1
ATOM 696 C C . GLY A 1 95 ? 21.865 19.903 -27.076 1.00 65.75 95 GLY A C 1
ATOM 697 O O . GLY A 1 95 ? 22.387 19.878 -28.179 1.00 65.75 95 GLY A O 1
ATOM 698 N N . ASP A 1 96 ? 21.423 21.036 -26.519 1.00 61.06 96 ASP A N 1
ATOM 699 C CA . ASP A 1 96 ? 21.687 22.329 -27.192 1.00 61.06 96 ASP A CA 1
ATOM 700 C C . ASP A 1 96 ? 22.051 23.501 -26.272 1.00 61.06 96 ASP A C 1
ATOM 702 O O . ASP A 1 96 ? 22.336 24.611 -26.722 1.00 61.06 96 ASP A O 1
ATOM 706 N N . LEU A 1 97 ? 22.143 23.257 -24.962 1.00 68.94 97 LEU A N 1
ATOM 707 C CA . LEU A 1 97 ? 22.890 24.163 -24.099 1.00 68.94 97 LEU A CA 1
ATOM 708 C C . LEU A 1 97 ? 24.370 23.854 -24.316 1.00 68.94 97 LEU A C 1
ATOM 710 O O . LEU A 1 97 ? 24.922 22.937 -23.708 1.00 68.94 97 LEU A O 1
ATOM 714 N N . SER A 1 98 ? 24.992 24.606 -25.228 1.00 62.56 98 SER A N 1
ATOM 715 C CA . SER A 1 98 ? 26.448 24.689 -25.349 1.00 62.56 98 SER A CA 1
ATOM 716 C C . SER A 1 98 ? 27.030 24.779 -23.940 1.00 62.56 98 SER A C 1
ATOM 718 O O . SER A 1 98 ? 26.617 25.654 -23.177 1.00 62.56 98 SER A O 1
ATOM 720 N N . ALA A 1 99 ? 27.930 23.858 -23.572 1.00 69.31 99 ALA A N 1
ATOM 721 C CA . ALA A 1 99 ? 28.596 23.891 -22.272 1.00 69.31 99 ALA A CA 1
ATOM 722 C C . ALA A 1 99 ? 29.039 25.337 -21.991 1.00 69.31 99 ALA A C 1
ATOM 724 O O . ALA A 1 99 ? 29.626 25.928 -22.909 1.00 69.31 99 ALA A O 1
ATOM 725 N N . PRO A 1 100 ? 28.754 25.917 -20.802 1.00 65.94 100 PRO A N 1
ATOM 726 C CA . PRO A 1 100 ? 29.135 27.288 -20.498 1.00 65.94 100 PRO A CA 1
ATOM 727 C C . PRO A 1 100 ? 30.627 27.389 -20.756 1.00 65.94 100 PRO A C 1
ATOM 729 O O . PRO A 1 100 ? 31.448 26.815 -20.036 1.00 65.94 100 PRO A O 1
ATOM 732 N N . THR A 1 101 ? 30.993 28.008 -21.874 1.00 67.69 101 THR A N 1
ATOM 733 C CA . THR A 1 101 ? 32.396 28.134 -22.219 1.00 67.69 101 THR A CA 1
ATOM 734 C C . THR A 1 101 ? 32.884 29.118 -21.178 1.00 67.69 101 THR A C 1
ATOM 736 O O . THR A 1 101 ? 32.353 30.224 -21.118 1.00 67.69 101 THR A O 1
ATOM 739 N N . GLY A 1 102 ? 33.830 28.728 -20.319 1.00 60.59 102 GLY A N 1
ATOM 740 C CA . GLY A 1 102 ? 34.286 29.513 -19.158 1.00 60.59 102 GLY A CA 1
ATOM 741 C C . GLY A 1 102 ? 34.865 30.907 -19.467 1.00 60.59 102 GLY A C 1
ATOM 742 O O . GLY A 1 102 ? 35.526 31.497 -18.621 1.00 60.59 102 GLY A O 1
ATOM 743 N N . ARG A 1 103 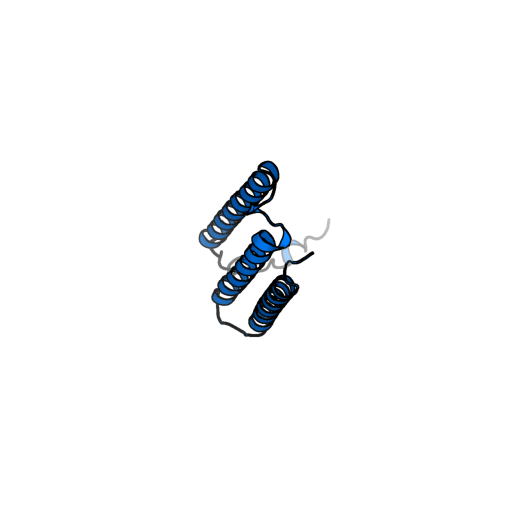? 34.626 31.442 -20.670 1.00 63.66 103 ARG A N 1
ATOM 744 C CA . ARG A 1 103 ? 34.855 32.824 -21.081 1.00 63.66 103 ARG A CA 1
ATOM 745 C C . ARG A 1 103 ? 33.940 33.826 -20.370 1.00 63.66 103 ARG A C 1
ATOM 747 O O . ARG A 1 103 ? 34.339 34.974 -20.252 1.00 63.66 103 ARG A O 1
ATOM 754 N N . GLU A 1 104 ? 32.772 33.421 -19.863 1.00 63.75 104 GLU A N 1
ATOM 755 C CA . GLU A 1 104 ? 31.854 34.337 -19.153 1.00 63.75 104 GLU A CA 1
ATOM 756 C C . GLU A 1 104 ? 32.253 34.594 -17.685 1.00 63.75 104 GLU A C 1
ATOM 758 O O . GLU A 1 104 ? 31.897 35.627 -17.129 1.00 63.75 104 GLU A O 1
ATOM 763 N N . TYR A 1 105 ? 33.069 33.720 -17.076 1.00 63.03 105 TYR A N 1
ATOM 764 C CA . TYR A 1 105 ? 33.672 33.936 -15.745 1.00 63.03 105 TYR A CA 1
ATOM 765 C C . TYR A 1 105 ? 35.054 34.625 -15.796 1.00 63.03 105 TYR A C 1
ATOM 767 O O . TYR A 1 105 ? 35.616 34.958 -14.756 1.00 63.03 105 TYR A O 1
ATOM 775 N N . GLN A 1 106 ? 35.606 34.858 -16.994 1.00 59.22 106 GLN A N 1
ATOM 776 C CA . GLN A 1 106 ? 36.919 35.480 -17.242 1.00 59.22 106 GLN A CA 1
ATOM 777 C C . GLN A 1 106 ? 36.816 36.978 -17.599 1.00 59.22 106 GLN A C 1
ATOM 779 O O . GLN A 1 106 ? 37.548 37.490 -18.443 1.00 59.22 106 GLN A O 1
ATOM 784 N N . ALA A 1 107 ? 35.912 37.699 -16.939 1.00 60.69 107 ALA A N 1
ATOM 785 C CA . ALA A 1 107 ? 35.952 39.157 -16.835 1.00 60.69 107 ALA A CA 1
ATOM 786 C C . ALA A 1 107 ? 36.023 39.484 -15.329 1.00 60.69 107 ALA A C 1
ATOM 788 O O . ALA A 1 107 ? 35.002 39.550 -14.661 1.00 60.69 107 ALA A O 1
ATOM 789 N N . GLY A 1 108 ? 37.185 39.576 -14.674 1.00 56.97 108 GLY A N 1
ATOM 790 C CA . GLY A 1 108 ? 38.403 40.229 -15.155 1.00 56.97 108 GLY A CA 1
ATOM 791 C C . GLY A 1 108 ? 38.073 41.708 -15.364 1.00 56.97 108 GLY A C 1
ATOM 792 O O . GLY A 1 108 ? 37.627 42.088 -16.436 1.00 56.97 108 GLY A O 1
ATOM 793 N N . GLY A 1 109 ? 38.059 42.535 -14.322 1.00 60.00 109 GLY A N 1
ATOM 794 C CA . GLY A 1 109 ? 39.272 43.056 -13.697 1.00 60.00 109 GLY A CA 1
ATOM 795 C C . GLY A 1 109 ? 39.396 44.534 -14.073 1.00 60.00 109 GLY A C 1
ATOM 796 O O . GLY A 1 109 ? 39.995 44.868 -15.093 1.00 60.00 109 GLY A O 1
ATOM 797 N N . ARG A 1 110 ? 38.761 45.402 -13.284 1.00 56.50 110 ARG A N 1
ATOM 798 C CA . ARG A 1 110 ? 38.992 46.848 -13.253 1.00 56.50 110 ARG A CA 1
ATOM 799 C C . ARG A 1 110 ? 38.982 47.300 -11.806 1.00 56.50 110 ARG A C 1
ATOM 801 O O . ARG A 1 110 ? 38.110 46.791 -11.069 1.00 56.50 110 ARG A O 1
#

Foldseek 3Di:
DDDDPVVVVVLVVVLVVLVVVLVVLVPDPDPDCVSVVVNVVSVVVNVVSCCCPVVVLVPDDPVSVVVVVVVVVVVVVVVVVVVVCVVPDDPDPPPPPDDPPCVVVPDDDD

Secondary structure (DSSP, 8-state):
----HHHHHHHHHHHHHHHHHHHHHHHS---STHHHHHHHHHHHHHHHHIIIIIS-GGGS-HHHHHHHHHHHHHHHHHHHHHHHHHHH-----S-SS----TTSS-----

Sequence (110 aa):
MTGFPCSYLITWAALVALLAATLGLAYVPMPGPLNLVLALGISAAKALLVLTLFMKLFRAPALTRAAASAGLFWLAVLFALSATDYLTRKEAPAGDLSAPTGREYQAGGR